Protein AF-A0A0D3DN47-F1 (afdb_monomer_lite)

Secondary structure (DSSP, 8-state):
---PPP----HHHHHHHHHHHHHHHHS-----THHHHHHHHHHHHHHHT-GGGTTSPPPPHHHHHHHHHHHHHHHHHHHHHHHHHHHT--TT--HHHHHHHHHHHHIIIIITTS-----------

Structure (mmCIF, N/CA/C/O backbone):
data_AF-A0A0D3DN47-F1
#
_entry.id   AF-A0A0D3DN47-F1
#
loop_
_atom_site.group_PDB
_atom_site.id
_atom_site.type_symbol
_atom_site.label_atom_id
_atom_site.label_alt_id
_atom_site.label_comp_id
_atom_site.label_asym_id
_atom_site.label_entity_id
_atom_site.label_seq_id
_atom_site.pdbx_PDB_ins_code
_atom_site.Cartn_x
_atom_site.Cartn_y
_atom_site.Cartn_z
_atom_site.occupancy
_atom_site.B_iso_or_equiv
_atom_site.auth_seq_id
_atom_site.auth_comp_id
_atom_site.auth_asym_id
_atom_site.auth_atom_id
_atom_site.pdbx_PDB_model_num
ATOM 1 N N . MET A 1 1 ? -4.028 18.803 -31.049 1.00 39.09 1 MET A N 1
ATOM 2 C CA . MET A 1 1 ? -3.480 17.722 -30.195 1.00 39.09 1 MET A CA 1
ATOM 3 C C . MET A 1 1 ? -4.584 17.195 -29.283 1.00 39.09 1 MET A C 1
ATOM 5 O O . MET A 1 1 ? -5.025 17.937 -28.415 1.00 39.09 1 MET A O 1
ATOM 9 N N . LYS A 1 2 ? -5.069 15.958 -29.472 1.00 47.56 2 LYS A N 1
ATOM 10 C CA . LYS A 1 2 ? -5.961 15.316 -28.487 1.00 47.56 2 LYS A CA 1
ATOM 11 C C . LYS A 1 2 ? -5.117 14.912 -27.275 1.00 47.56 2 LYS A C 1
ATOM 13 O O . LYS A 1 2 ? -4.131 14.195 -27.423 1.00 47.56 2 LYS A O 1
ATOM 18 N N . ARG A 1 3 ? -5.466 15.412 -26.089 1.00 52.69 3 ARG A N 1
ATOM 19 C CA . ARG A 1 3 ? -4.824 15.033 -24.823 1.00 52.69 3 ARG A CA 1
ATOM 20 C C . ARG A 1 3 ? -5.145 13.551 -24.595 1.00 52.69 3 ARG A C 1
ATOM 22 O O . ARG A 1 3 ? -6.312 13.220 -24.429 1.00 52.69 3 ARG A O 1
ATOM 29 N N . LYS A 1 4 ? -4.146 12.663 -24.656 1.00 57.66 4 LYS A N 1
ATOM 30 C CA . LYS A 1 4 ? -4.332 11.236 -24.347 1.00 57.66 4 LYS A CA 1
ATOM 31 C C . LYS A 1 4 ? -4.891 11.140 -22.926 1.00 57.66 4 LYS A C 1
ATOM 33 O O . LYS A 1 4 ? -4.271 11.671 -21.998 1.00 57.66 4 LYS A O 1
ATOM 38 N N . GLU A 1 5 ? -6.076 10.556 -22.769 1.00 61.16 5 GLU A N 1
ATOM 39 C CA . GLU A 1 5 ? -6.687 10.383 -21.453 1.00 61.16 5 GLU A CA 1
ATOM 40 C C . GLU A 1 5 ? -5.733 9.593 -20.559 1.00 61.16 5 GLU A C 1
ATOM 42 O O . GLU A 1 5 ? -5.207 8.544 -20.933 1.00 61.16 5 GLU A O 1
ATOM 47 N N . ARG A 1 6 ? -5.435 10.142 -19.379 1.00 65.38 6 ARG A N 1
ATOM 48 C CA . ARG A 1 6 ? -4.554 9.478 -18.420 1.00 65.38 6 ARG A CA 1
ATOM 49 C C . ARG A 1 6 ? -5.323 8.314 -17.808 1.00 65.38 6 ARG A C 1
ATOM 51 O O . ARG A 1 6 ? -6.333 8.548 -17.151 1.00 65.38 6 ARG A O 1
ATOM 58 N N . ARG A 1 7 ? -4.812 7.089 -17.962 1.00 81.44 7 ARG A N 1
ATOM 59 C CA . ARG A 1 7 ? -5.375 5.884 -17.332 1.00 81.44 7 ARG A CA 1
ATOM 60 C C . ARG A 1 7 ? -5.557 6.093 -15.821 1.00 81.44 7 ARG A C 1
ATOM 62 O O . ARG A 1 7 ? -4.575 6.215 -15.075 1.00 81.44 7 ARG A O 1
ATOM 69 N N . SER A 1 8 ? -6.812 6.127 -15.374 1.00 87.94 8 SER A N 1
ATOM 70 C CA . SER A 1 8 ? -7.184 6.232 -13.960 1.00 87.94 8 SER A CA 1
ATOM 71 C C . SER A 1 8 ? -6.741 4.987 -13.187 1.00 87.94 8 SER A C 1
ATOM 73 O O . SER A 1 8 ? -6.456 3.945 -13.773 1.00 87.94 8 SER A O 1
ATOM 75 N N . TRP A 1 9 ? -6.576 5.113 -11.871 1.00 92.38 9 TRP A N 1
ATOM 76 C CA . TRP A 1 9 ? -6.252 3.981 -11.001 1.00 92.38 9 TRP A CA 1
ATOM 77 C C . TRP A 1 9 ? -7.540 3.330 -10.511 1.00 92.38 9 TRP A C 1
ATOM 79 O O . TRP A 1 9 ? -8.423 4.028 -10.013 1.00 92.38 9 TRP A O 1
ATOM 89 N N . THR A 1 10 ? -7.626 2.012 -10.639 1.00 91.38 10 THR A N 1
ATOM 90 C CA . THR A 1 10 ? -8.772 1.203 -10.206 1.00 91.38 10 THR A CA 1
ATOM 91 C C . THR A 1 10 ? -8.443 0.401 -8.940 1.00 91.38 10 THR A C 1
ATOM 93 O O . THR A 1 10 ? -7.266 0.175 -8.656 1.00 91.38 10 THR A O 1
ATOM 96 N N . PRO A 1 11 ? -9.446 -0.100 -8.194 1.00 92.06 11 PRO A N 1
ATOM 97 C CA . PRO A 1 11 ? -9.197 -1.024 -7.085 1.00 92.06 11 PRO A CA 1
ATOM 98 C C . PRO A 1 11 ? -8.415 -2.275 -7.515 1.00 92.06 11 PRO A C 1
ATOM 100 O O . PRO A 1 11 ? -7.544 -2.742 -6.787 1.00 92.06 11 PRO A O 1
ATOM 103 N N . THR A 1 12 ? -8.666 -2.785 -8.726 1.00 93.19 12 THR A N 1
ATOM 104 C CA . THR A 1 12 ? -7.896 -3.895 -9.304 1.00 93.19 12 THR A CA 1
ATOM 105 C C . THR A 1 12 ? -6.428 -3.523 -9.495 1.00 93.19 12 THR A C 1
ATOM 107 O O . THR A 1 12 ? -5.560 -4.324 -9.152 1.00 93.19 12 THR A O 1
ATOM 110 N N . ASP A 1 13 ? -6.136 -2.313 -9.988 1.00 93.81 13 ASP A N 1
ATOM 111 C CA . ASP A 1 13 ? -4.753 -1.831 -10.081 1.00 93.81 13 ASP A CA 1
ATOM 112 C C . ASP A 1 13 ? -4.092 -1.783 -8.698 1.00 93.81 13 ASP A C 1
ATOM 114 O O . ASP A 1 13 ? -2.947 -2.200 -8.559 1.00 93.81 13 ASP A O 1
ATOM 118 N N . ASP A 1 14 ? -4.797 -1.304 -7.671 1.00 95.31 14 ASP A N 1
ATOM 119 C CA . ASP A 1 14 ? -4.248 -1.222 -6.315 1.00 95.31 14 ASP A CA 1
ATOM 120 C C . ASP A 1 14 ? -3.905 -2.611 -5.766 1.00 95.31 14 ASP A C 1
ATOM 122 O O . ASP A 1 14 ? -2.806 -2.812 -5.254 1.00 95.31 14 ASP A O 1
ATOM 126 N N . VAL A 1 15 ? -4.796 -3.594 -5.941 1.00 95.50 15 VAL A N 1
ATOM 127 C CA . VAL A 1 15 ? -4.555 -4.988 -5.527 1.00 95.50 15 VAL A CA 1
ATOM 128 C C . VAL A 1 15 ? -3.331 -5.574 -6.230 1.00 95.50 15 VAL A C 1
ATOM 130 O O . VAL A 1 15 ? -2.495 -6.213 -5.585 1.00 95.50 15 VAL A O 1
ATOM 133 N N . VAL A 1 16 ? -3.202 -5.358 -7.544 1.00 96.56 16 VAL A N 1
ATOM 134 C CA . VAL A 1 16 ? -2.038 -5.832 -8.306 1.00 96.56 16 VAL A CA 1
ATOM 135 C C . VAL A 1 16 ? -0.772 -5.129 -7.825 1.00 96.56 16 VAL A C 1
ATOM 137 O O . VAL A 1 16 ? 0.210 -5.804 -7.544 1.00 96.56 16 VAL A O 1
ATOM 140 N N . LEU A 1 17 ? -0.801 -3.808 -7.643 1.00 95.94 17 LEU A N 1
ATOM 141 C CA . LEU A 1 17 ? 0.349 -3.029 -7.182 1.00 95.94 17 LEU A CA 1
ATOM 142 C C . LEU A 1 17 ? 0.819 -3.451 -5.784 1.00 95.94 17 LEU A C 1
ATOM 144 O O . LEU A 1 17 ? 2.022 -3.596 -5.572 1.00 95.94 17 LEU A O 1
ATOM 148 N N . ILE A 1 18 ? -0.111 -3.690 -4.853 1.00 95.12 18 ILE A N 1
ATOM 149 C CA . ILE A 1 18 ? 0.195 -4.218 -3.516 1.00 95.12 18 ILE A CA 1
ATOM 150 C C . ILE A 1 18 ? 0.845 -5.596 -3.627 1.00 95.12 18 ILE A C 1
ATOM 152 O O . ILE A 1 18 ? 1.882 -5.842 -3.014 1.00 95.12 18 ILE A O 1
ATOM 156 N N . SER A 1 19 ? 0.290 -6.472 -4.463 1.00 94.38 19 SER A N 1
ATOM 157 C CA . SER A 1 19 ? 0.841 -7.812 -4.684 1.00 94.38 19 SER A CA 1
ATOM 158 C C . SER A 1 19 ? 2.255 -7.758 -5.282 1.00 94.38 19 SER A C 1
ATOM 160 O O . SER A 1 19 ? 3.151 -8.452 -4.805 1.00 94.38 19 SER A O 1
ATOM 162 N N . SER A 1 20 ? 2.486 -6.898 -6.280 1.00 94.56 20 SER A N 1
ATOM 163 C CA . SER A 1 20 ? 3.798 -6.693 -6.907 1.00 94.56 20 SER A CA 1
ATOM 164 C C . SER A 1 20 ? 4.827 -6.124 -5.926 1.00 94.56 20 SER A C 1
ATOM 166 O O . SER A 1 20 ? 5.979 -6.566 -5.918 1.00 94.56 20 SER A O 1
ATOM 168 N N . TRP A 1 21 ? 4.427 -5.173 -5.074 1.00 93.75 21 TRP A N 1
ATOM 169 C CA . TRP A 1 21 ? 5.294 -4.628 -4.027 1.00 93.75 21 TRP A CA 1
ATOM 170 C C . TRP A 1 21 ? 5.671 -5.699 -2.999 1.00 93.75 21 TRP A C 1
ATOM 172 O O . TRP A 1 21 ? 6.856 -5.872 -2.730 1.00 93.75 21 TRP A O 1
ATOM 182 N N . LEU A 1 22 ? 4.694 -6.467 -2.496 1.00 91.25 22 LEU A N 1
ATOM 183 C CA . LEU A 1 22 ? 4.910 -7.545 -1.519 1.00 91.25 22 LEU A CA 1
ATOM 184 C C . LEU A 1 22 ? 5.787 -8.676 -2.058 1.00 91.25 22 LEU A C 1
ATOM 186 O O . LEU A 1 22 ? 6.540 -9.287 -1.302 1.00 91.25 22 LEU A O 1
ATOM 190 N N . ASN A 1 23 ? 5.673 -8.992 -3.348 1.00 89.94 23 ASN A N 1
ATOM 191 C CA . ASN A 1 23 ? 6.557 -9.957 -3.989 1.00 89.94 23 ASN A CA 1
ATOM 192 C C . ASN A 1 23 ? 7.997 -9.421 -4.034 1.00 89.94 23 ASN A C 1
ATOM 194 O O . ASN A 1 23 ? 8.905 -10.076 -3.537 1.00 89.94 23 ASN A O 1
ATOM 198 N N . THR A 1 24 ? 8.179 -8.182 -4.501 1.00 88.38 24 THR A N 1
ATOM 199 C CA . THR A 1 24 ? 9.510 -7.565 -4.622 1.00 88.38 24 THR A CA 1
ATOM 200 C C . THR A 1 24 ? 10.167 -7.298 -3.260 1.00 88.38 24 THR A C 1
ATOM 202 O O . THR A 1 24 ? 11.387 -7.349 -3.144 1.00 88.38 24 THR A O 1
ATOM 205 N N . SER A 1 25 ? 9.394 -6.992 -2.211 1.00 83.69 25 SER A N 1
ATOM 206 C CA . SER A 1 25 ? 9.926 -6.696 -0.871 1.00 83.69 25 SER A CA 1
ATOM 207 C C . SER A 1 25 ? 10.468 -7.929 -0.148 1.00 83.69 25 SER A C 1
ATOM 209 O O . SER A 1 25 ? 11.270 -7.790 0.771 1.00 83.69 25 SER A O 1
ATOM 211 N N . LYS A 1 26 ? 10.002 -9.125 -0.527 1.00 78.06 26 LYS A N 1
ATOM 212 C CA . LYS A 1 26 ? 10.500 -10.401 0.005 1.00 78.06 26 LYS A CA 1
ATOM 213 C C . LYS A 1 26 ? 11.847 -10.790 -0.604 1.00 78.06 26 LYS A C 1
ATOM 215 O O . LYS A 1 26 ? 12.583 -11.556 0.012 1.00 78.06 26 LYS A O 1
ATOM 220 N N . ASP A 1 27 ? 12.184 -10.251 -1.774 1.00 70.31 27 ASP A N 1
ATOM 221 C CA . ASP A 1 27 ? 13.465 -10.503 -2.422 1.00 70.31 27 ASP A CA 1
ATOM 222 C C . ASP A 1 27 ? 14.591 -9.770 -1.673 1.00 70.31 27 ASP A C 1
ATOM 224 O O . ASP A 1 27 ? 14.597 -8.542 -1.550 1.00 70.31 27 ASP A O 1
ATOM 228 N N . ALA A 1 28 ? 15.582 -10.518 -1.183 1.00 57.97 28 ALA A N 1
ATOM 229 C CA . ALA A 1 28 ? 16.732 -9.967 -0.469 1.00 57.97 28 ALA A CA 1
ATOM 230 C C . ALA A 1 28 ? 17.596 -9.103 -1.405 1.00 57.97 28 ALA A C 1
ATOM 232 O O . ALA A 1 28 ? 18.424 -9.601 -2.166 1.00 57.97 28 ALA A O 1
ATOM 233 N N . VAL A 1 29 ? 17.409 -7.783 -1.376 1.00 59.62 29 VAL A N 1
ATOM 234 C CA . VAL A 1 29 ? 18.130 -6.855 -2.259 1.00 59.62 29 VAL A CA 1
ATOM 235 C C . VAL A 1 29 ? 18.826 -5.773 -1.424 1.00 59.62 29 VAL A C 1
ATOM 237 O O . VAL A 1 29 ? 18.294 -4.703 -1.149 1.00 59.62 29 VAL A O 1
ATOM 240 N N . VAL A 1 30 ? 20.062 -6.074 -1.018 1.00 51.28 30 VAL A N 1
ATOM 241 C CA . VAL A 1 30 ? 20.931 -5.280 -0.122 1.00 51.28 30 VAL A CA 1
ATOM 242 C C . VAL A 1 30 ? 21.594 -4.078 -0.832 1.00 51.28 30 VAL A C 1
ATOM 244 O O . VAL A 1 30 ? 22.474 -4.317 -1.645 1.00 51.28 30 VAL A O 1
ATOM 247 N N . GLY A 1 31 ? 21.267 -2.806 -0.513 1.00 52.16 31 GLY A N 1
ATOM 248 C CA . GLY A 1 31 ? 22.167 -1.602 -0.555 1.00 52.16 31 GLY A CA 1
ATOM 249 C C . GLY A 1 31 ? 22.250 -0.617 -1.774 1.00 52.16 31 GLY A C 1
ATOM 250 O O . GLY A 1 31 ? 22.588 -1.016 -2.881 1.00 52.16 31 GLY A O 1
ATOM 251 N N . ASN A 1 32 ? 22.127 0.708 -1.535 1.00 58.12 32 ASN A N 1
ATOM 252 C CA . ASN A 1 32 ? 22.357 1.892 -2.431 1.00 58.12 32 ASN A CA 1
ATOM 253 C C . ASN A 1 32 ? 21.164 2.443 -3.274 1.00 58.12 32 ASN A C 1
ATOM 255 O O . ASN A 1 32 ? 20.267 1.718 -3.683 1.00 58.12 32 ASN A O 1
ATOM 259 N N . LYS A 1 33 ? 21.181 3.754 -3.585 1.00 57.72 33 LYS A N 1
ATOM 260 C CA . LYS A 1 33 ? 20.166 4.561 -4.304 1.00 57.72 33 LYS A CA 1
ATOM 261 C C . LYS A 1 33 ? 19.826 4.074 -5.724 1.00 57.72 33 LYS A C 1
ATOM 263 O O . LYS A 1 33 ? 18.675 4.199 -6.137 1.00 57.72 33 LYS A O 1
ATOM 268 N N . GLN A 1 34 ? 20.766 3.458 -6.451 1.00 57.03 34 GLN A N 1
ATOM 269 C CA . GLN A 1 34 ? 20.472 2.784 -7.733 1.00 57.03 34 GLN A CA 1
ATOM 270 C C . GLN A 1 34 ? 19.455 1.642 -7.563 1.00 57.03 34 GLN A C 1
ATOM 272 O O . GLN A 1 34 ? 18.642 1.396 -8.457 1.00 57.03 34 GLN A O 1
ATOM 277 N N . LYS A 1 35 ? 19.423 1.001 -6.384 1.00 71.00 35 LYS A N 1
ATOM 278 C CA . LYS A 1 35 ? 18.443 -0.040 -6.075 1.00 71.00 35 LYS A CA 1
ATOM 279 C C . LYS A 1 35 ? 17.029 0.498 -5.937 1.00 71.00 35 LYS A C 1
ATOM 281 O O . LYS A 1 35 ? 16.108 -0.254 -6.195 1.00 71.00 35 LYS A O 1
ATOM 286 N N . PHE A 1 36 ? 16.824 1.777 -5.616 1.00 76.00 36 PHE A N 1
ATOM 287 C CA . PHE A 1 36 ? 15.475 2.341 -5.531 1.00 76.00 36 PHE A CA 1
ATOM 288 C C . PHE A 1 36 ? 14.808 2.433 -6.910 1.00 76.00 36 PHE A C 1
ATOM 290 O O . PHE A 1 36 ? 13.652 2.051 -7.071 1.00 76.00 36 PHE A O 1
ATOM 297 N N . VAL A 1 37 ? 15.546 2.887 -7.929 1.00 83.75 37 VAL A N 1
ATOM 298 C CA . VAL A 1 37 ? 15.052 2.897 -9.317 1.00 83.75 37 VAL A CA 1
ATOM 299 C C . VAL A 1 37 ? 14.832 1.465 -9.808 1.00 83.75 37 VAL A C 1
ATOM 301 O O . VAL A 1 37 ? 13.776 1.167 -10.362 1.00 83.75 37 VAL A O 1
ATOM 304 N N . ALA A 1 38 ? 15.781 0.561 -9.540 1.00 87.00 38 ALA A N 1
ATOM 305 C CA . ALA A 1 38 ? 15.650 -0.852 -9.893 1.00 87.00 38 ALA A CA 1
ATOM 306 C C . ALA A 1 38 ? 14.477 -1.545 -9.171 1.00 87.00 38 ALA A C 1
ATOM 308 O O . ALA A 1 38 ? 13.796 -2.370 -9.772 1.00 87.00 38 ALA A O 1
ATOM 309 N N . PHE A 1 39 ? 14.204 -1.185 -7.917 1.00 88.31 39 PHE A N 1
ATOM 310 C CA . PHE A 1 39 ? 13.100 -1.707 -7.113 1.00 88.31 39 PHE A CA 1
ATOM 311 C C . PHE A 1 39 ? 11.753 -1.346 -7.736 1.00 88.31 39 PHE A C 1
ATOM 313 O O . PHE A 1 39 ? 10.955 -2.228 -8.040 1.00 88.31 39 PHE A O 1
ATOM 320 N N . TRP A 1 40 ? 11.532 -0.063 -8.038 1.00 92.38 40 TRP A N 1
ATOM 321 C CA . TRP A 1 40 ? 10.300 0.363 -8.709 1.00 92.38 40 TRP A CA 1
ATOM 322 C C . TRP A 1 40 ? 10.183 -0.171 -10.130 1.00 92.38 40 TRP A C 1
ATOM 324 O O . TRP A 1 40 ? 9.069 -0.426 -10.588 1.00 92.38 40 TRP A O 1
ATOM 334 N N . LYS A 1 41 ? 11.310 -0.379 -10.821 1.00 92.75 41 LYS A N 1
ATOM 335 C CA . LYS A 1 41 ? 11.311 -1.062 -12.112 1.00 92.75 41 LYS A CA 1
ATOM 336 C C . LYS A 1 41 ? 10.784 -2.493 -11.973 1.00 92.75 41 LYS A C 1
ATOM 338 O O . LYS A 1 41 ? 9.837 -2.825 -12.667 1.00 92.75 41 LYS A O 1
ATOM 343 N N . ARG A 1 42 ? 11.306 -3.294 -11.036 1.00 93.00 42 ARG A N 1
ATOM 344 C CA . ARG A 1 42 ? 10.836 -4.676 -10.799 1.00 93.00 42 ARG A CA 1
ATOM 345 C C . ARG A 1 42 ? 9.363 -4.736 -10.412 1.00 93.00 42 ARG A C 1
ATOM 347 O O . ARG A 1 42 ? 8.630 -5.546 -10.962 1.00 93.00 42 ARG A O 1
ATOM 354 N N . ILE A 1 43 ? 8.914 -3.835 -9.537 1.00 93.88 43 ILE A N 1
ATOM 355 C CA . ILE A 1 43 ? 7.490 -3.728 -9.188 1.00 93.88 43 ILE A CA 1
ATOM 356 C C . ILE A 1 43 ? 6.646 -3.478 -10.435 1.00 93.88 43 ILE A C 1
ATOM 358 O O . ILE A 1 43 ? 5.596 -4.087 -10.597 1.00 93.88 43 ILE A O 1
ATOM 362 N N . THR A 1 44 ? 7.099 -2.584 -11.312 1.00 95.31 44 THR A N 1
ATOM 363 C CA . THR A 1 44 ? 6.380 -2.251 -12.547 1.00 95.31 44 THR A CA 1
ATOM 364 C C . THR A 1 44 ? 6.389 -3.413 -13.530 1.00 95.31 44 THR A C 1
ATOM 366 O O . THR A 1 44 ? 5.352 -3.705 -14.109 1.00 95.31 44 THR A O 1
ATOM 369 N N . ASP A 1 45 ? 7.512 -4.122 -13.651 1.00 94.06 45 ASP A N 1
ATOM 370 C CA . ASP A 1 45 ? 7.622 -5.321 -14.481 1.00 94.06 45 ASP A CA 1
ATOM 371 C C . ASP A 1 45 ? 6.628 -6.405 -13.995 1.00 94.06 45 ASP A C 1
ATOM 373 O O . ASP A 1 45 ? 5.890 -6.965 -14.803 1.00 94.06 45 ASP A O 1
ATOM 377 N N . TYR A 1 46 ? 6.518 -6.639 -12.678 1.00 93.94 46 TYR A N 1
ATOM 378 C CA . TYR A 1 46 ? 5.513 -7.547 -12.099 1.00 93.94 46 TYR A CA 1
ATOM 379 C C . TYR A 1 46 ? 4.073 -7.054 -12.270 1.00 93.94 46 TYR A C 1
ATOM 381 O O . TYR A 1 46 ? 3.168 -7.856 -12.499 1.00 93.94 46 TYR A O 1
ATOM 389 N N . PHE A 1 47 ? 3.846 -5.750 -12.123 1.00 94.75 47 PHE A N 1
ATOM 390 C CA . PHE A 1 47 ? 2.533 -5.132 -12.286 1.00 94.75 47 PHE A CA 1
ATOM 391 C C . PHE A 1 47 ? 2.034 -5.298 -13.727 1.00 94.75 47 PHE A C 1
ATOM 393 O O . PHE A 1 47 ? 0.932 -5.797 -13.944 1.00 94.75 47 PHE A O 1
ATOM 400 N N . ASP A 1 48 ? 2.871 -4.954 -14.708 1.00 93.81 48 ASP A N 1
ATOM 401 C CA . ASP A 1 48 ? 2.557 -5.049 -16.136 1.00 93.81 48 ASP A CA 1
ATOM 402 C C . ASP A 1 48 ? 2.444 -6.508 -16.617 1.00 93.81 48 ASP A C 1
ATOM 404 O O . ASP A 1 48 ? 1.726 -6.781 -17.577 1.00 93.81 48 ASP A O 1
ATOM 408 N N . ALA A 1 49 ? 3.125 -7.453 -15.958 1.00 93.88 49 ALA A N 1
ATOM 409 C CA . ALA A 1 49 ? 3.004 -8.884 -16.243 1.00 93.88 49 ALA A CA 1
ATOM 410 C C . ALA A 1 49 ? 1.694 -9.505 -15.722 1.00 93.88 49 ALA A C 1
ATOM 412 O O . ALA A 1 49 ? 1.396 -10.659 -16.032 1.00 93.88 49 ALA A O 1
ATOM 413 N N . SER A 1 50 ? 0.907 -8.776 -14.923 1.00 94.25 50 SER A N 1
ATOM 414 C CA . SER A 1 50 ? -0.335 -9.305 -14.367 1.00 94.25 50 SER A CA 1
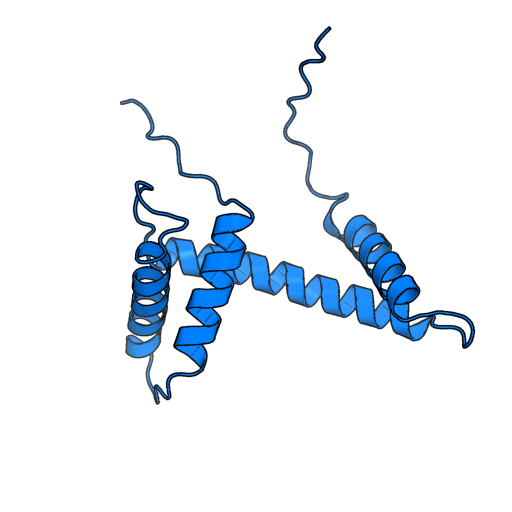ATOM 415 C C . SER A 1 50 ? -1.373 -9.566 -15.468 1.00 94.25 50 SER A C 1
ATOM 417 O O . SER A 1 50 ? -1.777 -8.624 -16.155 1.00 94.25 50 SER A O 1
ATOM 419 N N . PRO A 1 51 ? -1.926 -10.792 -15.580 1.00 93.75 51 PRO A N 1
ATOM 420 C CA . PRO A 1 51 ? -3.002 -11.085 -16.531 1.00 93.75 51 PRO A CA 1
ATOM 421 C C . PRO A 1 51 ? -4.243 -10.210 -16.322 1.00 93.75 51 PRO A C 1
ATOM 423 O O . PRO A 1 51 ? -4.967 -9.919 -17.268 1.00 93.75 51 PRO A O 1
ATOM 426 N N . LYS A 1 52 ? -4.464 -9.732 -15.088 1.00 91.75 52 LYS A N 1
ATOM 427 C CA . LYS A 1 52 ? -5.572 -8.827 -14.742 1.00 91.75 52 LYS A CA 1
ATOM 428 C C . LYS A 1 52 ? -5.476 -7.471 -15.442 1.00 91.75 52 LYS A C 1
ATOM 430 O O . LYS A 1 52 ? -6.473 -6.762 -15.513 1.00 91.75 52 LYS A O 1
ATOM 435 N N . LEU A 1 53 ? -4.285 -7.106 -15.917 1.00 90.00 53 LEU A N 1
ATOM 436 C CA . LEU A 1 53 ? -3.998 -5.850 -16.603 1.00 90.00 53 LEU A CA 1
ATOM 437 C C . LEU A 1 53 ? -3.618 -6.074 -18.076 1.00 90.00 53 LEU A C 1
ATOM 439 O O . LEU A 1 53 ? -3.139 -5.148 -18.733 1.00 90.00 53 LEU A O 1
ATOM 443 N N . ALA A 1 54 ? -3.838 -7.281 -18.609 1.00 89.00 54 ALA A N 1
ATOM 444 C CA . ALA A 1 54 ? -3.569 -7.589 -20.006 1.00 89.00 54 ALA A CA 1
ATOM 445 C C . ALA A 1 54 ? -4.334 -6.631 -20.938 1.00 89.00 54 ALA A C 1
ATOM 447 O O . ALA A 1 54 ? -5.496 -6.300 -20.706 1.00 89.00 54 ALA A O 1
ATOM 448 N N . GLY A 1 55 ? -3.657 -6.143 -21.980 1.00 85.00 55 GLY A N 1
ATOM 449 C CA . GLY A 1 55 ? -4.220 -5.176 -22.930 1.00 85.00 55 GLY A CA 1
ATOM 450 C C . GLY A 1 55 ? -4.282 -3.725 -22.431 1.00 85.00 55 GLY A C 1
ATOM 451 O O . GLY A 1 55 ? -4.587 -2.832 -23.220 1.00 85.00 55 GLY A O 1
ATOM 452 N N . CYS A 1 56 ? -3.955 -3.448 -21.164 1.00 85.31 56 CYS A N 1
ATOM 453 C CA . CYS A 1 56 ? -3.834 -2.077 -20.672 1.00 85.31 56 CYS A CA 1
ATOM 454 C C . CYS A 1 56 ? -2.507 -1.428 -21.098 1.00 85.31 56 CYS A C 1
ATOM 456 O O . CYS A 1 56 ? -1.487 -2.094 -21.270 1.00 85.31 56 CYS A O 1
ATOM 458 N N . GLU A 1 57 ? -2.491 -0.093 -21.189 1.00 87.69 57 GLU A N 1
ATOM 459 C CA . GLU A 1 57 ? -1.239 0.657 -21.332 1.00 87.69 57 GLU A CA 1
ATOM 460 C C . GLU A 1 57 ? -0.332 0.439 -20.109 1.00 87.69 57 GLU A C 1
ATOM 462 O O . GLU A 1 57 ? -0.774 0.575 -18.957 1.00 87.69 57 GLU A O 1
ATOM 467 N N . LYS A 1 58 ? 0.944 0.140 -20.385 1.00 89.56 58 LYS A N 1
ATOM 468 C CA . LYS A 1 58 ? 1.993 -0.058 -19.379 1.00 89.56 58 LYS A CA 1
ATOM 469 C C . LYS A 1 58 ? 2.194 1.195 -18.538 1.00 89.56 58 LYS A C 1
ATOM 471 O O . LYS A 1 58 ? 2.218 2.315 -19.059 1.00 89.56 58 LYS A O 1
ATOM 476 N N . ARG A 1 59 ? 2.361 1.025 -17.226 1.00 90.69 59 ARG A N 1
ATOM 477 C CA . ARG A 1 59 ? 2.631 2.160 -16.330 1.00 90.69 59 ARG A CA 1
ATOM 478 C C . ARG A 1 59 ? 4.135 2.377 -16.195 1.00 90.69 59 ARG A C 1
ATOM 480 O O . ARG A 1 59 ? 4.929 1.461 -16.317 1.00 90.69 59 ARG A O 1
ATOM 487 N N . GLN A 1 60 ? 4.547 3.618 -15.941 1.00 91.88 60 GLN A N 1
ATOM 488 C CA . GLN A 1 60 ? 5.946 3.906 -15.630 1.00 91.88 60 GLN A CA 1
ATOM 489 C C . GLN A 1 60 ? 6.230 3.668 -14.139 1.00 91.88 60 GLN A C 1
ATOM 491 O O . GLN A 1 60 ? 5.345 3.926 -13.314 1.00 91.88 60 GLN A O 1
ATOM 496 N N . PRO A 1 61 ? 7.478 3.329 -13.760 1.00 93.12 61 PRO A N 1
ATOM 497 C CA . PRO A 1 61 ? 7.865 3.136 -12.361 1.00 93.12 61 PRO A CA 1
ATOM 498 C C . PRO A 1 61 ? 7.501 4.289 -11.428 1.00 93.12 61 PRO A C 1
ATOM 500 O O . PRO A 1 61 ? 7.062 4.069 -10.298 1.00 93.12 61 PRO A O 1
ATOM 503 N N . MET A 1 62 ? 7.603 5.532 -11.906 1.00 92.94 62 MET A N 1
ATOM 504 C CA . MET A 1 62 ? 7.203 6.694 -11.110 1.00 92.94 62 MET A CA 1
ATOM 505 C C . MET A 1 62 ? 5.697 6.763 -10.847 1.00 92.94 62 MET A C 1
ATOM 507 O O . MET A 1 62 ? 5.301 7.194 -9.765 1.00 92.94 62 MET A O 1
ATOM 511 N N . HIS A 1 63 ? 4.853 6.304 -11.775 1.00 93.31 63 HIS A N 1
ATOM 512 C CA . HIS A 1 63 ? 3.408 6.242 -11.550 1.00 93.31 63 HIS A CA 1
ATOM 513 C C . HIS A 1 63 ? 3.079 5.233 -10.443 1.00 93.31 63 HIS A C 1
ATOM 515 O O . HIS A 1 63 ? 2.326 5.563 -9.526 1.00 93.31 63 HIS A O 1
ATOM 521 N N . CYS A 1 64 ? 3.683 4.040 -10.493 1.00 94.31 64 CYS A N 1
ATOM 522 C CA . CYS A 1 64 ? 3.532 3.003 -9.469 1.00 94.31 64 CYS A CA 1
ATOM 523 C C . CYS A 1 64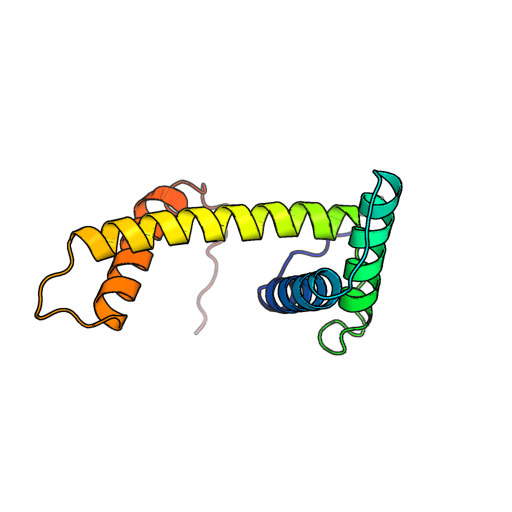 ? 3.988 3.505 -8.094 1.00 94.31 64 CYS A C 1
ATOM 525 O O . CYS A 1 64 ? 3.246 3.389 -7.122 1.00 94.31 64 CYS A O 1
ATOM 527 N N . LYS A 1 65 ? 5.148 4.172 -8.024 1.00 93.75 65 LYS A N 1
ATOM 528 C CA . LYS A 1 65 ? 5.646 4.797 -6.791 1.00 93.75 65 LYS A CA 1
ATOM 529 C C . LYS A 1 65 ? 4.664 5.817 -6.213 1.00 93.75 65 LYS A C 1
ATOM 531 O O . LYS A 1 65 ? 4.337 5.772 -5.030 1.00 93.75 65 LYS A O 1
ATOM 536 N N . GLN A 1 66 ? 4.205 6.765 -7.031 1.00 94.06 66 GLN A N 1
ATOM 537 C CA . GLN A 1 66 ? 3.282 7.809 -6.578 1.00 94.06 66 GLN A CA 1
ATOM 538 C C . GLN A 1 66 ? 1.960 7.221 -6.085 1.00 94.06 66 GLN A C 1
ATOM 540 O O . GLN A 1 66 ? 1.406 7.702 -5.096 1.00 94.06 66 GLN A O 1
ATOM 545 N N . ARG A 1 67 ? 1.453 6.180 -6.756 1.00 95.62 67 ARG A N 1
ATOM 546 C CA . ARG A 1 67 ? 0.244 5.490 -6.308 1.00 95.62 67 ARG A CA 1
ATOM 547 C C . ARG A 1 67 ? 0.473 4.742 -5.003 1.00 95.62 67 ARG A C 1
ATOM 549 O O . ARG A 1 67 ? -0.345 4.888 -4.102 1.00 95.62 67 ARG A O 1
ATOM 556 N N . TRP A 1 68 ? 1.591 4.031 -4.874 1.00 95.56 68 TRP A N 1
ATOM 557 C CA . TRP A 1 68 ? 1.948 3.325 -3.648 1.00 95.56 68 TRP A CA 1
ATOM 558 C C . TRP A 1 68 ? 1.995 4.256 -2.439 1.00 95.56 68 TRP A C 1
ATOM 560 O O . TRP A 1 68 ? 1.385 3.955 -1.421 1.00 95.56 68 TRP A O 1
ATOM 570 N N . HIS A 1 69 ? 2.633 5.425 -2.560 1.00 94.50 69 HIS A N 1
ATOM 571 C CA . HIS A 1 69 ? 2.658 6.398 -1.464 1.00 94.50 69 HIS A CA 1
ATOM 572 C C . HIS A 1 69 ? 1.253 6.832 -1.027 1.00 94.50 69 HIS A C 1
ATOM 574 O O . HIS A 1 69 ? 1.026 7.006 0.165 1.00 94.50 69 HIS A O 1
ATOM 580 N N . LYS A 1 70 ? 0.303 6.965 -1.962 1.00 93.81 70 LYS A N 1
ATOM 581 C CA . LYS A 1 70 ? -1.097 7.271 -1.629 1.00 93.81 70 LYS A CA 1
ATOM 582 C C . LYS A 1 70 ? -1.795 6.105 -0.931 1.00 93.81 70 LYS A C 1
ATOM 584 O O . LYS A 1 70 ? -2.523 6.343 0.022 1.00 93.81 70 LYS A O 1
ATOM 589 N N . ILE A 1 71 ? -1.590 4.871 -1.394 1.00 93.44 71 ILE A N 1
ATOM 590 C CA . ILE A 1 71 ? -2.156 3.671 -0.755 1.00 93.44 71 ILE A CA 1
ATOM 591 C C . ILE A 1 71 ? -1.624 3.552 0.674 1.00 93.44 71 ILE A C 1
ATOM 593 O O . ILE A 1 71 ? -2.412 3.446 1.604 1.00 93.44 71 ILE A O 1
ATOM 597 N N . ASN A 1 72 ? -0.307 3.657 0.851 1.00 92.38 72 ASN A N 1
ATOM 598 C CA . ASN A 1 72 ? 0.336 3.553 2.156 1.00 92.38 72 ASN A CA 1
ATOM 599 C C . ASN A 1 72 ? -0.103 4.674 3.111 1.00 92.38 72 ASN A C 1
ATOM 601 O O . ASN A 1 72 ? -0.322 4.426 4.286 1.00 92.38 72 ASN A O 1
ATOM 605 N N . ASP A 1 73 ? -0.269 5.905 2.619 1.00 92.88 73 ASP A N 1
ATOM 606 C CA . ASP A 1 73 ? -0.815 7.010 3.418 1.00 92.88 73 ASP A CA 1
ATOM 607 C C . ASP A 1 73 ? -2.251 6.730 3.897 1.00 92.88 73 ASP A C 1
ATOM 609 O O . ASP A 1 73 ? -2.575 6.967 5.061 1.00 92.88 73 ASP A O 1
ATOM 613 N N . LEU A 1 74 ? -3.110 6.190 3.025 1.00 91.50 74 LEU A N 1
ATOM 614 C CA . LEU A 1 74 ? -4.471 5.799 3.402 1.00 91.50 74 LEU A CA 1
ATOM 615 C C . LEU A 1 74 ? -4.474 4.637 4.401 1.00 91.50 74 LEU A C 1
ATOM 617 O O . LEU A 1 74 ? -5.261 4.670 5.344 1.00 91.50 74 LEU A O 1
ATOM 621 N N . ASP A 1 75 ? -3.589 3.659 4.220 1.00 90.44 75 ASP A N 1
ATOM 622 C CA . ASP A 1 75 ? -3.438 2.512 5.116 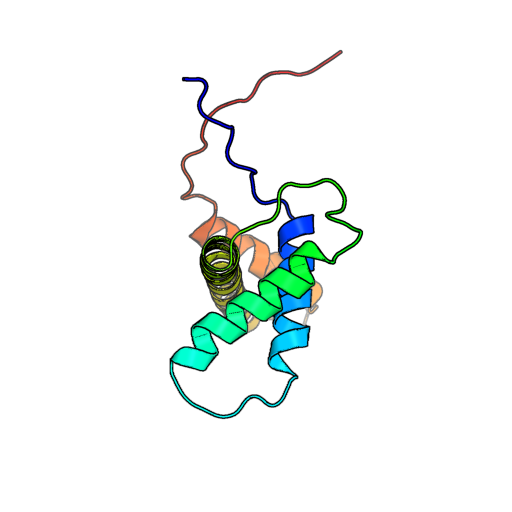1.00 90.44 75 ASP A CA 1
ATOM 623 C C . ASP A 1 75 ? -2.980 2.951 6.514 1.00 90.44 75 ASP A C 1
ATOM 625 O O . ASP A 1 75 ? -3.656 2.674 7.501 1.00 90.44 75 ASP A O 1
ATOM 629 N N . CYS A 1 76 ? -1.933 3.782 6.612 1.00 92.81 76 CYS A N 1
ATOM 630 C CA . CYS A 1 76 ? -1.481 4.338 7.891 1.00 92.81 76 CYS A CA 1
ATOM 631 C C . CYS A 1 76 ? -2.585 5.133 8.610 1.00 92.81 76 CYS A C 1
ATOM 633 O O . CYS A 1 76 ? -2.760 5.015 9.824 1.00 92.81 76 CYS A O 1
ATOM 635 N N . LYS A 1 77 ? -3.362 5.934 7.871 1.00 93.50 77 LYS A N 1
ATOM 636 C CA . LYS A 1 77 ? -4.510 6.669 8.428 1.00 93.50 77 LYS A CA 1
ATOM 637 C C . LYS A 1 77 ? -5.611 5.734 8.918 1.00 93.50 77 LYS A C 1
ATOM 639 O O . LYS A 1 77 ? -6.257 6.031 9.923 1.00 93.50 77 LYS A O 1
ATOM 644 N N . PHE A 1 78 ? -5.842 4.626 8.217 1.00 93.00 78 PHE A N 1
ATOM 645 C CA . PHE A 1 78 ? -6.798 3.615 8.644 1.00 93.00 78 PHE A CA 1
ATOM 646 C C . PHE A 1 78 ? -6.324 2.890 9.904 1.00 93.00 78 PHE A C 1
ATOM 648 O O . PHE A 1 78 ? -7.114 2.757 10.834 1.00 93.00 78 PHE A O 1
ATOM 655 N N . CYS A 1 79 ? -5.042 2.529 9.998 1.00 94.38 79 CYS A N 1
ATOM 656 C CA . CYS A 1 79 ? -4.452 1.973 11.218 1.00 94.38 79 CYS A CA 1
ATOM 657 C C . CYS A 1 79 ? -4.678 2.898 12.422 1.00 94.38 79 CYS A C 1
ATOM 659 O O . CYS A 1 79 ? -5.184 2.450 13.446 1.00 94.38 79 CYS A O 1
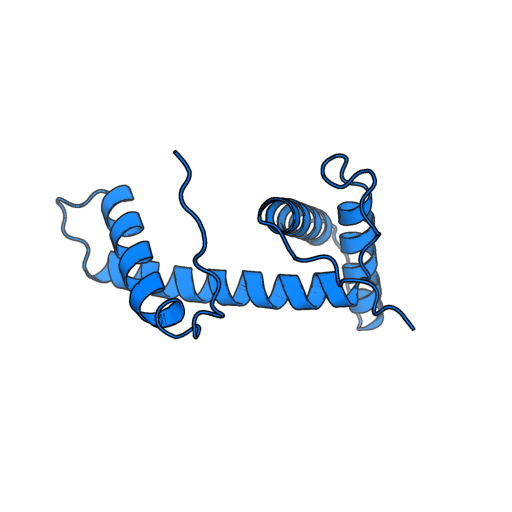ATOM 661 N N . GLY A 1 80 ? -4.440 4.206 12.275 1.00 94.56 80 GLY A N 1
ATOM 662 C CA . GLY A 1 80 ? -4.733 5.173 13.341 1.00 94.56 80 GLY A CA 1
ATOM 663 C C . GLY A 1 80 ? -6.221 5.239 13.726 1.00 94.56 80 GLY A C 1
ATOM 664 O O . GLY A 1 80 ? -6.558 5.372 14.904 1.00 94.56 80 GLY A O 1
ATOM 665 N N . ALA A 1 81 ? -7.132 5.108 12.754 1.00 95.06 81 ALA A N 1
ATOM 666 C CA . ALA A 1 81 ? -8.572 5.030 13.017 1.00 95.06 81 ALA A CA 1
ATOM 667 C C . ALA A 1 81 ? -8.971 3.719 13.718 1.00 95.06 81 ALA A C 1
ATOM 669 O O . ALA A 1 81 ? -9.834 3.733 14.596 1.00 95.06 81 ALA A O 1
ATOM 670 N N . TYR A 1 82 ? -8.331 2.605 13.361 1.00 94.44 82 TYR A N 1
ATOM 671 C CA . TYR A 1 82 ? -8.522 1.310 14.004 1.00 94.44 82 TYR A CA 1
ATOM 672 C C . TYR A 1 82 ? -8.032 1.324 15.449 1.00 94.44 82 TYR A C 1
ATOM 674 O O . TYR A 1 82 ? -8.771 0.930 16.344 1.00 94.44 82 TYR A O 1
ATOM 682 N N . GLU A 1 83 ? -6.840 1.860 15.705 1.00 94.62 83 GLU A N 1
ATOM 683 C CA . GLU A 1 83 ? -6.320 2.042 17.062 1.00 94.62 83 GLU A CA 1
ATOM 684 C C . GLU A 1 83 ? -7.242 2.924 17.911 1.00 94.62 83 GLU A C 1
ATOM 686 O O . GLU A 1 83 ? -7.495 2.615 19.074 1.00 94.62 83 GLU A O 1
ATOM 691 N N . ALA A 1 84 ? -7.788 4.003 17.340 1.00 94.12 84 ALA A N 1
ATOM 692 C CA . ALA A 1 84 ? -8.772 4.839 18.025 1.00 94.12 84 ALA A CA 1
ATOM 693 C C . ALA A 1 84 ? -10.055 4.067 18.364 1.00 94.12 84 ALA A C 1
ATOM 695 O O . ALA A 1 84 ? -10.516 4.126 19.502 1.00 94.12 84 ALA A O 1
ATOM 696 N N . ALA A 1 85 ? -10.592 3.295 17.415 1.00 93.62 85 ALA A N 1
ATOM 697 C CA . ALA A 1 85 ? -11.751 2.440 17.659 1.00 93.62 85 ALA A CA 1
ATOM 698 C C . ALA A 1 85 ? -11.471 1.383 18.741 1.00 93.62 85 ALA A C 1
ATOM 700 O O . ALA A 1 85 ? -12.319 1.154 19.603 1.00 93.62 85 ALA A O 1
ATOM 701 N N . ALA A 1 86 ? -10.286 0.770 18.712 1.00 93.06 86 ALA A N 1
ATOM 702 C CA . ALA A 1 86 ? -9.874 -0.280 19.634 1.00 93.06 86 ALA A CA 1
ATOM 703 C C . ALA A 1 86 ? -9.646 0.235 21.065 1.00 93.06 86 ALA A C 1
ATOM 705 O O . ALA A 1 86 ? -9.932 -0.489 22.015 1.00 93.06 86 ALA A O 1
ATOM 706 N N . ARG A 1 87 ? -9.194 1.485 21.248 1.00 93.19 87 ARG A N 1
ATOM 707 C CA . ARG A 1 87 ? -9.087 2.112 22.583 1.00 93.19 87 ARG A CA 1
ATOM 708 C C . ARG A 1 87 ? -10.437 2.283 23.275 1.00 93.19 87 ARG A C 1
ATOM 710 O O . ARG A 1 87 ? -10.501 2.275 24.497 1.00 93.19 87 ARG A O 1
ATOM 717 N N . GLU A 1 88 ? -11.504 2.424 22.499 1.00 88.94 88 GLU A N 1
ATOM 718 C CA . GLU A 1 88 ? -12.875 2.545 22.998 1.00 88.94 88 GLU A CA 1
ATOM 719 C C . GLU A 1 88 ? -13.607 1.191 23.028 1.00 88.94 88 GLU A C 1
ATOM 721 O O . GLU A 1 88 ? -14.838 1.159 23.112 1.00 88.94 88 GLU A O 1
ATOM 726 N N . LYS A 1 89 ? -12.870 0.076 22.906 1.00 87.31 89 LYS A N 1
ATOM 727 C CA . LYS A 1 89 ? -13.436 -1.272 22.913 1.00 87.31 89 LYS A CA 1
ATOM 728 C C . LYS A 1 89 ? -14.059 -1.579 24.271 1.00 87.31 89 LYS A C 1
ATOM 730 O O . LYS A 1 89 ? -13.401 -1.484 25.305 1.00 87.31 89 LYS A O 1
ATOM 735 N N . THR A 1 90 ? -15.296 -2.058 24.255 1.00 85.00 90 THR A N 1
ATOM 736 C CA . THR A 1 90 ? -15.926 -2.688 25.421 1.00 85.00 90 THR A CA 1
ATOM 737 C C . THR A 1 90 ? -15.835 -4.219 25.325 1.00 85.00 90 THR A C 1
ATOM 739 O O . THR A 1 90 ? -15.731 -4.754 24.220 1.00 85.00 90 THR A O 1
ATOM 742 N N . PRO A 1 91 ? -15.898 -4.970 26.444 1.00 82.06 91 PRO A N 1
ATOM 743 C CA . PRO A 1 91 ? -15.819 -6.439 26.417 1.00 82.06 91 PRO A CA 1
ATOM 744 C C . PRO A 1 91 ? -16.890 -7.124 25.552 1.00 82.06 91 PRO A C 1
ATOM 746 O O . PRO A 1 91 ? -16.691 -8.246 25.103 1.00 82.06 91 PRO A O 1
ATOM 749 N N . CYS A 1 92 ? -18.012 -6.441 25.303 1.00 84.06 92 CYS A N 1
ATOM 750 C CA . CYS A 1 92 ? -19.116 -6.914 24.466 1.00 84.06 92 CYS A CA 1
ATOM 751 C C . CYS A 1 92 ? -18.839 -6.762 22.953 1.00 84.06 92 CYS A C 1
ATOM 753 O O . CYS A 1 92 ? -19.542 -7.341 22.131 1.00 84.06 92 CYS A O 1
ATOM 755 N N . GLN A 1 93 ? -17.825 -5.984 22.560 1.00 86.44 93 GLN A N 1
ATOM 756 C CA . GLN A 1 93 ? -17.563 -5.685 21.154 1.00 86.44 93 GLN A CA 1
ATOM 757 C C . GLN A 1 93 ? -16.663 -6.725 20.492 1.00 86.44 93 GLN A C 1
ATOM 759 O O . GLN A 1 93 ? -15.543 -6.998 20.941 1.00 86.44 93 GLN A O 1
ATOM 764 N N . SER A 1 94 ? -17.142 -7.242 19.361 1.00 92.06 94 SER A N 1
ATOM 765 C CA . SER A 1 94 ? -16.363 -8.105 18.482 1.00 92.06 94 SER A CA 1
ATOM 766 C C . SER A 1 94 ? -15.333 -7.300 17.683 1.00 92.06 94 SER A C 1
ATOM 768 O O . SER A 1 94 ? -15.445 -6.083 17.522 1.00 92.06 94 SER A O 1
ATOM 770 N N . GLU A 1 95 ? -14.333 -7.977 17.119 1.00 90.00 95 GLU A N 1
ATOM 771 C CA . GLU A 1 95 ? -13.366 -7.343 16.210 1.00 90.00 95 GLU A CA 1
ATOM 772 C C . GLU A 1 95 ? -14.042 -6.729 14.976 1.00 90.00 95 GLU A C 1
ATOM 774 O O . GLU A 1 95 ? -13.654 -5.653 14.522 1.00 90.00 95 GLU A O 1
ATOM 779 N N . ASN A 1 96 ? -15.119 -7.352 14.486 1.00 92.56 96 ASN A N 1
ATOM 780 C CA . ASN A 1 96 ? -15.922 -6.807 13.393 1.00 92.56 96 ASN A CA 1
ATOM 781 C C . ASN A 1 96 ? -16.576 -5.467 13.766 1.00 92.56 96 ASN A C 1
ATOM 783 O O . ASN A 1 96 ? -16.712 -4.592 12.908 1.00 92.56 96 ASN A O 1
ATOM 787 N N . ASP A 1 97 ? -16.960 -5.276 15.029 1.00 92.88 97 ASP A N 1
ATOM 788 C CA . ASP A 1 97 ? -17.544 -4.015 15.496 1.00 92.88 97 ASP A CA 1
ATOM 789 C C . ASP A 1 97 ? -16.487 -2.912 15.579 1.00 92.88 97 ASP A C 1
ATOM 791 O O . ASP A 1 97 ? -16.738 -1.774 15.172 1.00 92.88 97 ASP A O 1
ATOM 795 N N . ILE A 1 98 ? -15.276 -3.265 16.017 1.00 92.44 98 ILE A N 1
ATOM 796 C CA . ILE A 1 98 ? -14.119 -2.361 16.011 1.00 92.44 98 ILE A CA 1
ATOM 797 C C . ILE A 1 98 ? -13.792 -1.950 14.575 1.00 92.44 98 ILE A C 1
ATOM 799 O O . ILE A 1 98 ? -13.612 -0.763 14.308 1.00 92.44 98 ILE A O 1
ATOM 803 N N . LEU A 1 99 ? -13.788 -2.896 13.632 1.00 93.94 99 LEU A N 1
ATOM 804 C CA . LEU A 1 99 ? -13.516 -2.620 12.224 1.00 93.94 99 LEU A CA 1
ATOM 805 C C . LEU A 1 99 ? -14.562 -1.676 11.612 1.00 93.94 99 LEU A C 1
ATOM 807 O O . LEU A 1 99 ? -14.206 -0.690 10.962 1.00 93.94 99 LEU A O 1
ATOM 811 N N . LYS A 1 100 ? -15.856 -1.918 11.860 1.00 94.25 100 LYS A N 1
ATOM 812 C CA . LYS A 1 100 ? -16.937 -1.013 11.426 1.00 94.25 100 LYS A CA 1
ATOM 813 C C . LYS A 1 100 ? -16.750 0.393 12.000 1.00 94.25 100 LYS A C 1
ATOM 815 O O . LYS A 1 100 ? -16.873 1.377 11.271 1.00 94.25 100 LYS A O 1
ATOM 820 N N . LYS A 1 101 ? -16.402 0.502 13.284 1.00 93.88 101 LYS A N 1
ATOM 821 C CA . LYS A 1 101 ? -16.142 1.787 13.946 1.00 93.88 101 LYS A CA 1
ATOM 822 C C . LYS A 1 101 ? -14.913 2.493 13.363 1.00 93.88 101 LYS A C 1
ATOM 824 O O . LYS A 1 101 ? -14.981 3.689 13.084 1.00 93.88 101 LYS A O 1
ATOM 829 N N . ALA A 1 102 ? -13.839 1.757 13.084 1.00 94.19 102 ALA A N 1
ATOM 830 C CA . ALA A 1 102 ? -12.643 2.265 12.415 1.00 94.19 102 ALA A CA 1
ATOM 831 C C . ALA A 1 102 ? -12.969 2.847 11.032 1.00 94.19 102 ALA A C 1
ATOM 833 O O . ALA A 1 102 ? -12.536 3.954 10.710 1.00 94.19 102 ALA A O 1
ATOM 834 N N . HIS A 1 103 ? -13.803 2.160 10.242 1.00 92.12 103 HIS A N 1
ATOM 835 C CA . HIS A 1 103 ? -14.288 2.673 8.958 1.00 92.12 103 HIS A CA 1
ATOM 836 C C . HIS A 1 103 ? -15.036 4.003 9.100 1.00 92.12 103 HIS A C 1
ATOM 838 O O . HIS A 1 103 ? -14.797 4.922 8.312 1.00 92.12 103 HIS A O 1
ATOM 844 N N . VAL A 1 104 ? -15.908 4.130 10.105 1.00 93.06 104 VAL A N 1
ATOM 845 C CA . VAL A 1 104 ? -16.647 5.374 10.377 1.00 93.06 104 VAL A CA 1
ATOM 846 C C . VAL A 1 104 ? -15.694 6.508 10.764 1.00 93.06 104 VAL A C 1
ATOM 848 O O . VAL A 1 104 ? -15.776 7.595 10.187 1.00 93.06 104 VAL A O 1
ATOM 851 N N . ILE A 1 105 ? -14.757 6.258 11.685 1.00 92.88 105 ILE A N 1
ATOM 852 C CA . ILE A 1 105 ? -13.744 7.239 12.114 1.00 92.88 105 ILE A CA 1
ATOM 853 C C . ILE A 1 105 ? -12.906 7.694 10.913 1.00 92.88 105 ILE A C 1
ATOM 855 O O . ILE A 1 105 ? -12.774 8.892 10.655 1.00 92.88 105 ILE A O 1
ATOM 859 N N . PHE A 1 106 ? -12.393 6.746 10.130 1.00 92.00 106 PHE A N 1
ATOM 860 C CA . PHE A 1 106 ? -11.590 7.026 8.946 1.00 92.00 106 PHE A CA 1
ATOM 861 C C . PHE A 1 106 ? -12.349 7.876 7.919 1.00 92.00 106 PHE A C 1
ATOM 863 O O . PHE A 1 106 ? -11.828 8.878 7.422 1.00 92.00 106 PHE A O 1
ATOM 870 N N . PHE A 1 107 ? -13.595 7.509 7.604 1.00 89.69 107 PHE A N 1
ATOM 871 C CA . PHE A 1 107 ? -14.399 8.233 6.622 1.00 89.69 107 PHE A CA 1
ATOM 872 C C . PHE A 1 107 ? -14.688 9.669 7.074 1.00 89.69 107 PHE A C 1
ATOM 874 O O . PHE A 1 107 ? -14.538 10.610 6.289 1.00 89.69 107 PHE A O 1
ATOM 881 N N . ASN A 1 108 ? -15.048 9.846 8.347 1.00 90.31 108 ASN A N 1
ATOM 882 C CA . ASN A 1 108 ? -15.320 11.157 8.928 1.00 90.31 108 ASN A CA 1
ATOM 883 C C . ASN A 1 108 ? -14.091 12.071 8.903 1.00 90.31 108 ASN A C 1
ATOM 885 O O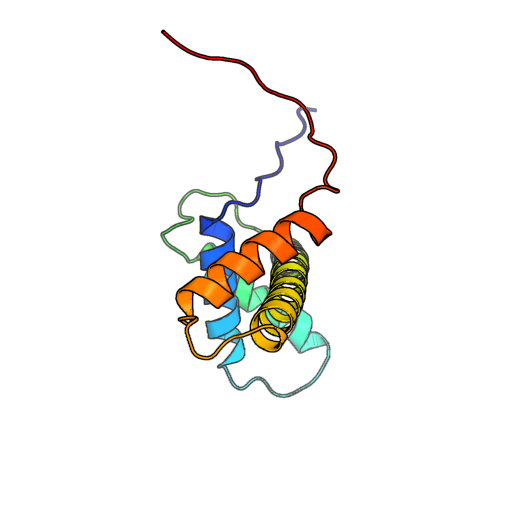 . ASN A 1 108 ? -14.219 13.246 8.560 1.00 90.31 108 ASN A O 1
ATOM 889 N N . ASN A 1 109 ? -12.913 11.526 9.201 1.00 87.12 109 ASN A N 1
ATOM 890 C CA . ASN A 1 109 ? -11.682 12.306 9.286 1.00 87.12 1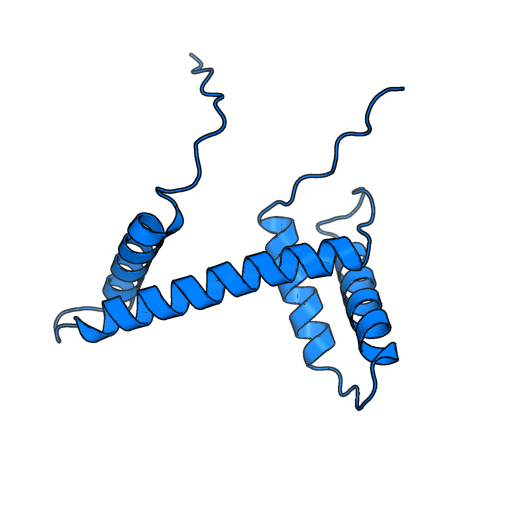09 ASN A CA 1
ATOM 891 C C . ASN A 1 109 ? -11.093 12.647 7.909 1.00 87.12 109 ASN A C 1
ATOM 893 O O . ASN A 1 109 ? -10.546 13.738 7.729 1.00 87.12 109 ASN A O 1
ATOM 897 N N . TYR A 1 110 ? -11.205 11.736 6.932 1.00 80.25 110 TYR A N 1
ATOM 898 C CA . TYR A 1 110 ? -10.417 11.818 5.695 1.00 80.25 110 TYR A CA 1
ATOM 899 C C . TYR A 1 110 ? -11.224 11.807 4.392 1.00 80.25 110 TYR A C 1
ATOM 901 O O . TYR A 1 110 ? -10.739 12.344 3.397 1.00 80.25 110 TYR A O 1
ATOM 909 N N . LYS A 1 111 ? -12.446 11.255 4.353 1.00 65.81 111 LYS A N 1
ATOM 910 C CA . LYS A 1 111 ? -13.264 11.220 3.121 1.00 65.81 111 LYS A CA 1
ATOM 911 C C . LYS A 1 111 ? -14.294 12.347 3.019 1.00 65.81 111 LYS A C 1
ATOM 913 O O . LYS A 1 111 ? -14.659 12.698 1.903 1.00 65.81 111 LYS A O 1
ATOM 918 N N . LYS A 1 112 ? -14.673 13.003 4.125 1.00 54.41 112 LYS A N 1
ATOM 919 C CA . LYS A 1 112 ? -15.495 14.236 4.091 1.00 54.41 112 LYS A CA 1
ATOM 920 C C . LYS A 1 112 ? -14.774 15.465 3.506 1.00 54.41 112 LYS A C 1
ATOM 922 O O . LYS A 1 112 ? -15.433 16.439 3.168 1.00 54.41 112 LYS A O 1
ATOM 927 N N . LYS A 1 113 ? -13.440 15.437 3.373 1.00 49.28 113 LYS A N 1
ATOM 928 C CA . LYS A 1 113 ? -12.620 16.567 2.879 1.00 49.28 113 LYS A CA 1
ATOM 929 C C . LYS A 1 113 ? -12.194 16.467 1.409 1.00 49.28 113 LYS A C 1
ATOM 931 O O . LYS A 1 113 ? -11.445 17.319 0.941 1.00 49.28 113 LYS A O 1
ATOM 936 N N . ILE A 1 114 ? -12.650 15.460 0.664 1.00 43.66 114 ILE A N 1
ATOM 937 C CA . ILE A 1 114 ? -12.475 15.460 -0.792 1.00 43.66 114 ILE A CA 1
ATOM 938 C C . ILE A 1 114 ? -13.674 16.205 -1.367 1.00 43.66 114 ILE A C 1
ATOM 940 O O . ILE A 1 114 ? -14.781 15.675 -1.345 1.00 43.66 114 ILE A O 1
ATOM 944 N N . HIS A 1 115 ? -13.459 17.440 -1.836 1.00 34.81 115 HIS A N 1
ATOM 945 C CA . HIS A 1 115 ? -14.464 18.156 -2.620 1.00 34.81 115 HIS A CA 1
ATOM 946 C C . HIS A 1 115 ? -14.968 17.219 -3.724 1.00 34.81 115 HIS A C 1
ATOM 948 O O . HIS A 1 115 ? -14.153 16.755 -4.531 1.00 34.81 115 HIS A O 1
ATOM 954 N N . PRO A 1 116 ? -16.269 16.889 -3.748 1.00 37.94 116 PRO A N 1
ATOM 955 C CA . PRO A 1 116 ? -16.814 16.048 -4.789 1.00 37.94 116 PRO A CA 1
ATOM 956 C C . PRO A 1 116 ? -16.719 16.832 -6.095 1.00 37.94 116 PRO A C 1
ATOM 958 O O . PRO A 1 116 ? -17.409 17.829 -6.295 1.00 37.94 116 PRO A O 1
ATOM 961 N N . GLY A 1 117 ? -15.822 16.394 -6.977 1.00 37.09 117 GLY A N 1
ATOM 962 C CA . GLY A 1 117 ? -15.962 16.682 -8.394 1.00 37.09 117 GLY A CA 1
ATOM 963 C C . GLY A 1 117 ? -17.305 16.107 -8.814 1.00 37.09 117 GLY A C 1
ATOM 964 O O . GLY A 1 117 ? -17.501 14.893 -8.761 1.00 37.09 117 GLY A O 1
ATOM 965 N N . ALA A 1 118 ? -18.241 17.001 -9.111 1.00 45.09 118 ALA A N 1
ATOM 966 C CA . ALA A 1 118 ? -19.550 16.680 -9.634 1.00 45.09 118 ALA A CA 1
ATOM 967 C C . ALA A 1 118 ? -19.429 15.726 -10.830 1.00 45.09 118 ALA A C 1
ATOM 969 O O . ALA A 1 118 ? -18.609 15.949 -11.716 1.00 45.09 118 ALA A O 1
ATOM 970 N N . CYS A 1 119 ? -20.225 14.662 -10.800 1.00 35.19 119 CYS A N 1
ATOM 971 C CA . CYS A 1 119 ? -21.193 14.313 -11.837 1.00 35.19 119 CYS A CA 1
ATOM 972 C C . CYS A 1 119 ? -22.112 13.253 -11.220 1.00 35.19 119 CYS A C 1
ATOM 974 O O . CYS A 1 119 ? -21.823 12.059 -11.232 1.00 35.19 119 CYS A O 1
ATOM 976 N N . VAL A 1 120 ? -23.193 13.728 -10.604 1.00 45.56 120 VAL A N 1
ATOM 977 C CA . VAL A 1 120 ? -24.447 12.980 -10.556 1.00 45.56 120 VAL A CA 1
ATOM 978 C C . VAL A 1 120 ? -25.152 13.270 -11.874 1.00 45.56 120 VAL A C 1
ATOM 980 O O . VAL A 1 120 ? -25.357 14.433 -12.182 1.00 45.56 120 VAL A O 1
ATOM 983 N N . GLU A 1 121 ? -25.417 12.226 -12.654 1.00 35.00 121 GLU A N 1
ATOM 984 C CA . GLU A 1 121 ? -26.446 12.088 -13.699 1.00 35.00 121 GLU A CA 1
ATOM 985 C C . GLU A 1 121 ? -26.161 10.734 -14.390 1.00 35.00 121 GLU A C 1
ATOM 987 O O . GLU A 1 121 ? -25.028 10.469 -14.775 1.00 35.00 121 GLU A O 1
ATOM 992 N N . GLY A 1 122 ? -27.076 9.777 -14.517 1.00 35.28 122 GLY A N 1
ATOM 993 C CA . GLY A 1 122 ? -28.501 9.799 -14.241 1.00 35.28 122 GLY A CA 1
ATOM 994 C C . GLY A 1 122 ? -29.036 8.415 -13.879 1.00 35.28 122 GLY A C 1
ATOM 995 O O . GLY A 1 122 ? -28.409 7.379 -14.101 1.00 35.28 122 GLY A O 1
ATOM 996 N N . ALA A 1 123 ? -30.212 8.456 -13.268 1.00 35.47 123 ALA A N 1
ATOM 997 C CA . ALA A 1 123 ? -31.090 7.324 -13.070 1.00 35.47 123 ALA A CA 1
ATOM 998 C C . ALA A 1 123 ? -31.659 6.866 -14.422 1.00 35.47 123 ALA A C 1
ATOM 1000 O O . ALA A 1 123 ? -32.086 7.700 -15.220 1.00 35.47 123 ALA A O 1
ATOM 1001 N N . SER A 1 124 ? -31.697 5.552 -14.640 1.00 35.78 124 SER A N 1
ATOM 1002 C CA . SER A 1 124 ? -32.702 4.938 -15.515 1.00 35.78 124 SER A CA 1
ATOM 1003 C C . SER A 1 124 ? -34.026 4.856 -14.751 1.00 35.78 124 SER A C 1
ATOM 1005 O O . SER A 1 124 ? -34.029 4.726 -13.521 1.00 35.78 124 SER A O 1
ATOM 1007 N N . PRO A 1 125 ? -35.147 4.930 -15.468 1.00 52.12 125 PRO A N 1
ATOM 1008 C CA . PRO A 1 125 ? -35.881 3.690 -15.719 1.00 52.12 125 PRO A CA 1
ATOM 1009 C C . PRO A 1 125 ? -35.431 2.980 -16.993 1.00 52.12 125 PRO A C 1
ATOM 1011 O O . PRO A 1 125 ? -34.925 3.664 -17.911 1.00 52.12 125 PRO A O 1
#

Radius of gyration: 19.06 Å; chains: 1; bounding box: 58×29×57 Å

pLDDT: mean 81.46, std 18.82, range [34.81, 96.56]

InterPro domains:
  IPR001005 SANT/Myb domain [PS50090] (1-72)

Foldseek 3Di:
DPDPDDDDDDPLLVVQLVVLLVVLVPDPDDDDPVVVQVSLVSSQVSSCPDPSQPPHDRDDSVVSVVVVVVVVVLVVLLVVLLVVLVVVDDPPDDSVNSNVSSVVSSCVVPVVPDDDPDDDDDDDD

Organism: NCBI:txid109376

Sequence (125 aa):
MKRKERRSWTPTDDVVLISSWLNTSKDAVVGNKQKFVAFWKRITDYFDASPKLAGCEKRQPMHCKQRWHKINDLDCKFCGAYEAAAREKTPCQSENDILKKAHVIFFNNYKKKIHPGACVEGASP